Protein AF-A0A2U3QMR2-F1 (afdb_monomer)

Secondary structure (DSSP, 8-state):
---HHHHHHHHHHHHHHHTTSEEEEEEEEEETTEEEEEEEEEEE-SPPPP--STT--S------------

Structure (mmCIF, N/CA/C/O backbone):
data_AF-A0A2U3QMR2-F1
#
_entry.id   AF-A0A2U3QMR2-F1
#
loop_
_atom_site.group_PDB
_atom_site.id
_atom_site.type_symbol
_atom_site.label_atom_id
_atom_site.label_alt_id
_atom_site.label_comp_id
_atom_site.label_asym_id
_atom_site.label_entity_id
_atom_site.label_seq_id
_atom_site.pdbx_PDB_ins_code
_atom_site.Cartn_x
_atom_site.Cartn_y
_atom_site.Cartn_z
_atom_site.occupancy
_atom_site.B_iso_or_equiv
_atom_site.auth_seq_id
_atom_site.auth_comp_id
_atom_site.auth_asym_id
_atom_site.auth_atom_id
_atom_site.pdbx_PDB_model_num
ATOM 1 N N . MET A 1 1 ? -18.188 15.270 -13.154 1.00 41.69 1 MET A N 1
ATOM 2 C CA . MET A 1 1 ? -16.907 14.819 -13.742 1.00 41.69 1 MET A CA 1
ATOM 3 C C . MET A 1 1 ? -15.898 14.615 -12.613 1.00 41.69 1 MET A C 1
ATOM 5 O O . MET A 1 1 ? -15.318 15.587 -12.164 1.00 41.69 1 MET A O 1
ATOM 9 N N . LEU A 1 2 ? -15.752 13.395 -12.075 1.00 50.38 2 LEU A N 1
ATOM 10 C CA . LEU A 1 2 ? -14.846 13.121 -10.937 1.00 50.38 2 LEU A CA 1
ATOM 11 C C . LEU A 1 2 ? -14.086 11.779 -11.065 1.00 50.38 2 LEU A C 1
ATOM 13 O O . LEU A 1 2 ? -13.644 11.211 -10.073 1.00 50.38 2 LEU A O 1
ATOM 17 N N . ASN A 1 3 ? -13.949 11.244 -12.287 1.00 55.31 3 ASN A N 1
ATOM 18 C CA . ASN A 1 3 ? -13.616 9.823 -12.490 1.00 55.31 3 ASN A CA 1
ATOM 19 C C . ASN A 1 3 ? -12.252 9.559 -13.162 1.00 55.31 3 ASN A C 1
ATOM 21 O O . ASN A 1 3 ? -11.726 8.453 -13.044 1.00 55.31 3 ASN A O 1
ATOM 25 N N . ALA A 1 4 ? -11.643 10.541 -13.841 1.00 53.47 4 ALA A N 1
ATOM 26 C CA . ALA A 1 4 ? -10.392 10.325 -14.582 1.00 53.47 4 ALA A CA 1
ATOM 27 C C . ALA A 1 4 ? -9.168 10.168 -13.654 1.00 53.47 4 ALA A C 1
ATOM 29 O O . ALA A 1 4 ? -8.382 9.231 -13.809 1.00 53.47 4 ALA A O 1
ATOM 30 N N . GLY A 1 5 ? -9.051 11.025 -12.630 1.00 60.66 5 GLY A N 1
ATOM 31 C CA . GLY A 1 5 ? -7.984 10.938 -11.624 1.00 60.66 5 GLY A CA 1
ATOM 32 C C . GLY A 1 5 ? -8.048 9.638 -10.818 1.00 60.66 5 GLY A C 1
ATOM 33 O O . GLY A 1 5 ? -7.032 8.980 -10.613 1.00 60.66 5 GLY A O 1
ATOM 34 N N . GLN A 1 6 ? -9.258 9.193 -10.463 1.00 73.06 6 GLN A N 1
ATOM 35 C CA . GLN A 1 6 ? -9.451 7.930 -9.750 1.00 73.06 6 GLN A CA 1
ATOM 36 C C . GLN A 1 6 ? -9.051 6.715 -10.592 1.00 73.06 6 GLN A C 1
ATOM 38 O O . GLN A 1 6 ? -8.482 5.769 -10.052 1.00 73.06 6 GLN A O 1
ATOM 43 N N . ARG A 1 7 ? -9.314 6.725 -11.907 1.00 82.56 7 ARG A N 1
ATOM 44 C CA . ARG A 1 7 ? -8.949 5.606 -12.790 1.00 82.56 7 ARG A CA 1
ATOM 45 C C . ARG A 1 7 ? -7.435 5.422 -12.865 1.00 82.56 7 ARG A C 1
ATOM 47 O O . ARG A 1 7 ? -6.960 4.299 -12.732 1.00 82.56 7 ARG A O 1
ATOM 54 N N . ARG A 1 8 ? -6.683 6.516 -13.014 1.00 84.56 8 ARG A N 1
ATOM 55 C CA . ARG A 1 8 ? -5.212 6.481 -13.066 1.00 84.56 8 ARG A CA 1
ATOM 56 C C . ARG A 1 8 ? -4.596 6.059 -11.734 1.00 84.56 8 ARG A C 1
ATOM 58 O O . ARG A 1 8 ? -3.675 5.252 -11.725 1.00 84.56 8 ARG A O 1
ATOM 65 N N . VAL A 1 9 ? -5.139 6.547 -10.618 1.00 85.88 9 VAL A N 1
ATOM 66 C CA . VAL A 1 9 ? -4.693 6.137 -9.277 1.00 85.88 9 VAL A CA 1
ATOM 67 C C . VAL A 1 9 ? -4.956 4.648 -9.048 1.00 85.88 9 VAL A C 1
ATOM 69 O O . VAL A 1 9 ? -4.059 3.935 -8.613 1.00 85.88 9 VAL A O 1
ATOM 72 N N . LYS A 1 10 ? -6.147 4.147 -9.403 1.00 87.62 10 LYS A N 1
ATOM 73 C CA . LYS A 1 10 ? -6.467 2.714 -9.304 1.00 87.62 10 LYS A CA 1
ATOM 74 C C . LYS A 1 10 ? -5.521 1.859 -10.145 1.00 87.62 10 LYS A C 1
ATOM 76 O O . LYS A 1 10 ? -5.028 0.858 -9.642 1.00 87.62 10 LYS A O 1
ATOM 81 N N . GLN A 1 11 ? -5.252 2.273 -11.382 1.00 89.19 11 GLN A N 1
ATOM 82 C CA . GLN A 1 11 ? -4.331 1.568 -12.272 1.00 89.19 11 GLN A CA 1
ATOM 83 C C . GLN A 1 11 ? -2.914 1.503 -11.680 1.00 89.19 11 GLN A C 1
ATOM 85 O O . GLN A 1 11 ? -2.338 0.425 -11.596 1.00 89.19 11 GLN A O 1
ATOM 90 N N . CYS A 1 12 ? -2.399 2.625 -11.170 1.00 89.25 12 CYS A N 1
ATOM 91 C CA . CYS A 1 12 ? -1.089 2.681 -10.516 1.00 89.25 12 CYS A CA 1
ATOM 92 C C . CYS A 1 12 ? -1.009 1.750 -9.292 1.00 89.25 12 CYS A C 1
ATOM 94 O O . CYS A 1 12 ? -0.038 1.020 -9.123 1.00 89.25 12 CYS A O 1
ATOM 96 N N . LEU A 1 13 ? -2.054 1.711 -8.458 1.00 90.50 13 LEU A N 1
ATOM 97 C CA . LEU A 1 13 ? -2.100 0.811 -7.300 1.00 90.50 13 LEU A CA 1
ATOM 98 C C . LEU A 1 13 ? -2.114 -0.672 -7.699 1.00 90.50 13 LEU A C 1
ATOM 100 O O . LEU A 1 13 ? -1.547 -1.494 -6.983 1.00 90.50 13 LEU A O 1
ATOM 104 N N . VAL A 1 14 ? -2.752 -1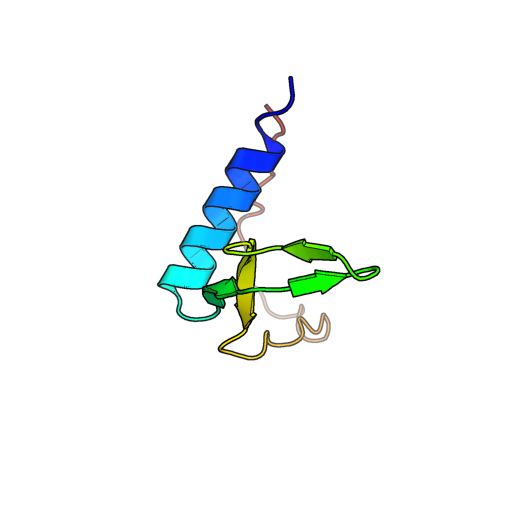.023 -8.821 1.00 91.81 14 VAL A N 1
ATOM 105 C CA . VAL A 1 14 ? -2.705 -2.388 -9.367 1.00 91.81 14 VAL A CA 1
ATOM 106 C C . VAL A 1 14 ? -1.282 -2.721 -9.804 1.00 91.81 14 VAL A C 1
ATOM 108 O 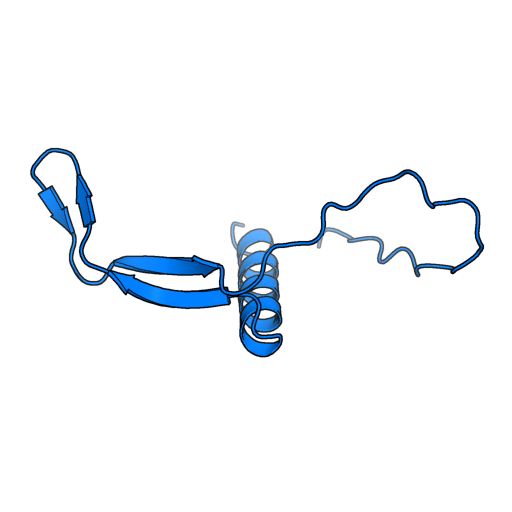O . VAL A 1 14 ? -0.724 -3.693 -9.312 1.00 91.81 14 VAL A O 1
ATOM 111 N N . GLU A 1 15 ? -0.664 -1.872 -10.624 1.00 92.81 15 GLU A N 1
ATOM 112 C CA . GLU A 1 15 ? 0.696 -2.090 -11.136 1.00 92.81 15 GLU A CA 1
ATOM 113 C C . GLU A 1 15 ? 1.738 -2.197 -10.012 1.00 92.81 15 GLU A C 1
ATOM 115 O O . GLU A 1 15 ? 2.587 -3.086 -10.030 1.00 9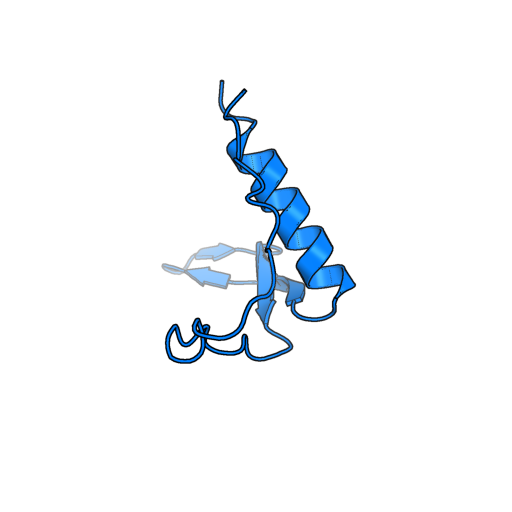2.81 15 GLU A O 1
ATOM 120 N N . LEU A 1 16 ? 1.652 -1.340 -8.988 1.00 92.44 16 LEU A N 1
ATOM 121 C CA . LEU A 1 16 ? 2.553 -1.385 -7.833 1.00 92.44 16 LEU A CA 1
ATOM 122 C C . LEU A 1 16 ? 2.395 -2.665 -7.007 1.00 92.44 16 LEU A C 1
ATOM 124 O O . LEU A 1 16 ? 3.378 -3.175 -6.462 1.00 92.44 16 LEU A O 1
ATOM 128 N N . ARG A 1 17 ? 1.165 -3.170 -6.885 1.00 93.25 17 ARG A N 1
ATOM 129 C CA . ARG A 1 17 ? 0.889 -4.425 -6.185 1.00 93.25 17 ARG A CA 1
ATOM 130 C C . ARG A 1 17 ? 1.410 -5.612 -6.984 1.00 93.25 17 ARG A C 1
ATOM 132 O O . ARG A 1 17 ? 2.098 -6.452 -6.414 1.00 93.25 17 ARG A O 1
ATOM 139 N N . ASP A 1 18 ? 1.146 -5.646 -8.286 1.00 93.75 18 ASP A N 1
ATOM 140 C CA . ASP A 1 18 ? 1.581 -6.730 -9.170 1.00 93.75 18 ASP A CA 1
ATOM 141 C C . ASP A 1 18 ? 3.116 -6.789 -9.266 1.00 93.75 18 ASP A C 1
ATOM 143 O O . ASP A 1 18 ? 3.704 -7.868 -9.279 1.00 93.75 18 ASP A O 1
ATOM 147 N N . ALA A 1 19 ? 3.793 -5.636 -9.219 1.00 92.19 19 ALA A N 1
ATOM 148 C CA . ALA A 1 19 ? 5.253 -5.546 -9.135 1.00 92.19 19 ALA A CA 1
ATOM 149 C C . ALA A 1 19 ? 5.826 -5.844 -7.724 1.00 92.19 19 ALA A C 1
ATOM 151 O O . ALA A 1 19 ? 7.047 -5.850 -7.513 1.00 92.19 19 ALA A O 1
ATOM 152 N N . GLY A 1 20 ? 4.962 -6.090 -6.734 1.00 92.88 20 GLY A N 1
ATOM 153 C CA . GLY A 1 20 ? 5.343 -6.445 -5.368 1.00 92.88 20 GLY A CA 1
ATOM 154 C C . GLY A 1 20 ? 5.982 -5.302 -4.575 1.00 92.88 20 GLY A C 1
ATOM 155 O O . GLY A 1 20 ? 6.798 -5.559 -3.689 1.00 92.88 20 GLY A O 1
ATOM 156 N N . PHE A 1 21 ? 5.670 -4.046 -4.907 1.00 93.25 21 PHE A N 1
ATOM 157 C CA . PHE A 1 21 ? 6.079 -2.878 -4.116 1.00 93.25 21 PHE A CA 1
ATOM 158 C C . PHE A 1 21 ? 5.128 -2.611 -2.957 1.00 93.25 21 PHE A C 1
ATOM 160 O O . PHE A 1 21 ? 5.565 -2.109 -1.920 1.00 93.25 21 PHE A O 1
ATOM 167 N N . ILE A 1 22 ? 3.844 -2.934 -3.130 1.00 95.00 22 ILE A N 1
ATOM 168 C CA . ILE A 1 22 ? 2.813 -2.693 -2.124 1.00 95.00 22 ILE A CA 1
ATOM 169 C C . ILE A 1 22 ? 1.912 -3.906 -1.905 1.00 95.00 22 ILE A C 1
ATOM 171 O O . ILE A 1 22 ? 1.708 -4.726 -2.795 1.00 95.00 22 ILE A O 1
ATOM 175 N N . GLU A 1 23 ? 1.303 -3.953 -0.729 1.00 94.25 23 GLU A N 1
ATOM 176 C CA . GLU A 1 23 ? 0.195 -4.836 -0.380 1.00 94.25 23 GLU A CA 1
ATOM 177 C C . GLU A 1 23 ? -0.981 -3.976 0.092 1.00 94.25 23 GLU A C 1
ATOM 179 O O . GLU A 1 23 ? -0.781 -2.925 0.705 1.00 94.25 23 GLU A O 1
ATOM 184 N N . VAL A 1 24 ? -2.211 -4.398 -0.205 1.00 91.00 24 VAL A N 1
ATOM 185 C CA . VAL A 1 24 ? -3.415 -3.749 0.325 1.00 91.00 24 VAL A CA 1
ATOM 186 C C . VAL A 1 24 ? -4.038 -4.690 1.337 1.00 91.00 24 VAL A C 1
ATOM 188 O O . VAL A 1 24 ? -4.462 -5.786 0.982 1.00 91.00 24 VAL A O 1
ATOM 191 N N . GLU A 1 25 ? -4.103 -4.249 2.586 1.00 92.12 25 GLU A N 1
ATOM 192 C CA . GLU A 1 25 ? -4.635 -5.033 3.695 1.00 92.12 25 GLU A CA 1
ATOM 193 C C . GLU A 1 25 ? -5.684 -4.242 4.470 1.00 92.12 25 GLU A C 1
ATOM 195 O O . GLU A 1 25 ? -5.617 -3.020 4.593 1.00 92.12 25 GLU A O 1
ATOM 200 N N . ASN A 1 26 ? -6.656 -4.953 5.027 1.00 93.56 26 ASN A N 1
ATOM 201 C CA . ASN A 1 26 ? -7.676 -4.348 5.866 1.00 93.56 26 ASN A CA 1
ATOM 202 C C . ASN A 1 26 ? -7.177 -4.292 7.309 1.00 93.56 26 ASN A C 1
ATOM 204 O O . ASN A 1 26 ? -6.968 -5.326 7.941 1.00 93.56 26 ASN A O 1
ATOM 208 N N . ARG A 1 27 ? -7.022 -3.083 7.851 1.00 94.25 27 ARG A N 1
ATOM 209 C CA . ARG A 1 27 ? -6.613 -2.868 9.243 1.00 94.25 27 ARG A CA 1
ATOM 210 C C . ARG A 1 27 ? -7.709 -2.199 10.053 1.00 94.25 27 ARG A C 1
ATOM 212 O O . ARG A 1 27 ? -8.555 -1.470 9.538 1.00 94.25 27 ARG A O 1
ATOM 219 N N . THR A 1 28 ? -7.679 -2.452 11.357 1.00 94.94 28 THR A N 1
ATOM 220 C CA . THR A 1 28 ? -8.456 -1.660 12.309 1.00 94.94 28 THR A CA 1
ATOM 221 C C . THR A 1 28 ? -7.620 -0.458 12.727 1.00 94.94 28 THR A C 1
ATOM 223 O O . THR A 1 28 ? -6.495 -0.630 13.189 1.00 94.94 28 THR A O 1
ATOM 226 N N . ILE A 1 29 ? -8.160 0.746 12.563 1.00 93.88 29 ILE A N 1
ATOM 227 C CA . ILE A 1 29 ? -7.514 2.004 12.944 1.00 93.88 29 ILE A CA 1
ATOM 228 C C . ILE A 1 29 ? -8.294 2.603 14.110 1.00 93.88 29 ILE A C 1
ATOM 230 O O . ILE A 1 29 ? -9.525 2.628 14.096 1.00 93.88 29 ILE A O 1
ATOM 234 N N . ILE A 1 30 ? -7.578 3.084 15.123 1.00 94.19 30 ILE A N 1
ATOM 235 C CA . ILE A 1 30 ? -8.163 3.851 16.222 1.00 94.19 30 ILE A CA 1
ATOM 236 C C . ILE A 1 30 ? -7.804 5.311 15.985 1.00 94.19 30 ILE A C 1
ATOM 238 O O . ILE A 1 30 ? -6.625 5.656 15.963 1.00 94.19 30 ILE A O 1
ATOM 242 N N . LYS A 1 31 ? -8.811 6.153 15.778 1.00 92.38 31 LYS A N 1
ATOM 243 C CA . LYS A 1 31 ? -8.640 7.595 15.597 1.00 92.38 31 LYS A CA 1
ATOM 244 C C . LYS A 1 31 ? -9.692 8.313 16.434 1.00 92.38 31 LYS A C 1
ATOM 246 O O . LYS A 1 31 ? -10.857 7.952 16.351 1.00 92.38 31 LYS A O 1
ATOM 251 N N . ASP A 1 32 ? -9.287 9.285 17.248 1.00 92.69 32 ASP A N 1
ATOM 252 C CA . ASP A 1 32 ? -10.197 10.108 18.065 1.00 92.69 32 ASP A CA 1
ATOM 253 C C . ASP A 1 32 ? -11.172 9.277 18.931 1.00 92.69 32 ASP A C 1
ATOM 255 O O . ASP A 1 32 ? -12.365 9.556 19.003 1.00 92.69 32 ASP A O 1
ATOM 259 N N . ASN A 1 33 ? -10.676 8.201 19.558 1.00 92.38 33 ASN A N 1
ATOM 260 C CA . ASN A 1 33 ? -11.457 7.199 20.313 1.00 92.38 33 ASN A CA 1
ATOM 261 C C . ASN A 1 33 ? -12.474 6.381 19.489 1.00 92.38 33 ASN A C 1
ATOM 263 O O . ASN A 1 33 ? -13.136 5.495 20.031 1.00 92.38 33 ASN A O 1
ATOM 267 N N . LEU A 1 34 ? -12.558 6.601 18.176 1.00 93.44 34 LEU A N 1
ATOM 268 C CA . LEU A 1 34 ? -13.364 5.816 17.252 1.00 93.44 34 LEU A CA 1
ATOM 269 C C . LEU A 1 34 ? -12.544 4.650 16.683 1.00 93.44 34 LEU A C 1
ATOM 271 O O . LEU A 1 34 ? -11.462 4.831 16.120 1.00 93.44 34 LEU A O 1
ATOM 275 N N . LYS A 1 35 ? -13.077 3.429 16.810 1.00 95.06 35 LYS A N 1
ATOM 276 C CA . LYS A 1 35 ? -12.502 2.217 16.207 1.00 95.06 35 LYS A CA 1
ATOM 277 C C . LYS A 1 35 ? -13.100 1.994 14.818 1.00 95.06 35 LYS A C 1
ATOM 279 O O . LYS A 1 35 ? -14.235 1.539 14.701 1.00 95.06 35 LYS A O 1
ATOM 284 N N . LEU A 1 36 ? -12.319 2.258 13.775 1.00 93.88 36 LEU A N 1
ATOM 285 C CA . LEU A 1 36 ? -12.673 1.976 12.385 1.00 93.88 36 LEU A CA 1
ATOM 286 C C . LEU A 1 36 ? -12.140 0.597 12.001 1.00 93.88 36 LEU A C 1
ATOM 288 O O . LEU A 1 36 ? -10.931 0.381 11.998 1.00 93.88 36 LEU A O 1
ATOM 292 N N . ARG A 1 37 ? -13.031 -0.349 11.700 1.00 92.75 37 ARG A N 1
ATOM 293 C CA . ARG A 1 37 ? -12.662 -1.709 11.279 1.00 92.75 37 ARG A CA 1
ATOM 294 C C . ARG A 1 37 ? -12.602 -1.806 9.756 1.00 92.75 37 ARG A C 1
ATOM 296 O O . ARG A 1 37 ? -13.294 -1.066 9.067 1.00 92.75 37 ARG A O 1
ATOM 303 N N . ASN A 1 38 ? -11.823 -2.765 9.256 1.00 92.19 38 ASN A N 1
ATOM 304 C 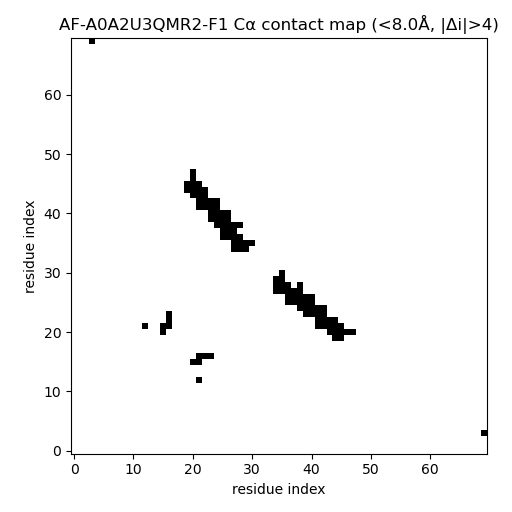CA . ASN A 1 38 ? -11.705 -3.092 7.831 1.00 92.19 38 ASN A CA 1
ATOM 305 C C . ASN A 1 38 ? -11.315 -1.907 6.932 1.00 92.19 38 ASN A C 1
ATOM 307 O O . ASN A 1 38 ? -11.784 -1.804 5.801 1.00 92.19 38 ASN A O 1
ATOM 311 N N . VAL A 1 39 ? -10.470 -1.004 7.429 1.00 92.94 39 VAL A N 1
ATOM 312 C CA . VAL A 1 39 ? -9.987 0.121 6.630 1.00 92.94 39 VAL A CA 1
ATOM 313 C C . VAL A 1 39 ? -8.900 -0.391 5.680 1.00 92.94 39 VAL A C 1
ATOM 315 O O . VAL A 1 39 ? -7.917 -0.953 6.169 1.00 92.94 39 VAL A O 1
ATOM 318 N N . PRO A 1 40 ? -9.042 -0.217 4.354 1.00 89.50 40 PRO A N 1
ATOM 319 C CA . PRO A 1 40 ? -8.011 -0.616 3.409 1.00 89.50 40 PRO A CA 1
ATOM 320 C C . PRO A 1 40 ? -6.786 0.288 3.568 1.00 89.50 40 PRO A C 1
ATOM 322 O O . PRO A 1 40 ? -6.859 1.505 3.394 1.00 89.50 40 PRO A O 1
ATOM 325 N N . CYS A 1 41 ? -5.654 -0.323 3.883 1.00 90.81 41 CYS A N 1
ATOM 326 C CA . CYS A 1 41 ? -4.371 0.330 4.082 1.00 90.81 41 CYS A CA 1
ATOM 327 C C . CYS A 1 41 ? -3.362 -0.191 3.063 1.00 90.81 41 CYS A C 1
ATOM 329 O O . CYS A 1 41 ? -3.333 -1.380 2.751 1.00 90.81 41 CYS A O 1
ATOM 331 N N . ILE A 1 42 ? -2.509 0.706 2.572 1.00 92.50 42 ILE A N 1
ATOM 332 C CA . ILE A 1 42 ? -1.381 0.351 1.713 1.00 92.50 42 ILE A CA 1
ATOM 333 C C . ILE A 1 42 ? -0.176 0.090 2.611 1.00 92.50 42 ILE A C 1
ATOM 335 O O . ILE A 1 42 ? 0.254 0.969 3.359 1.00 92.50 42 ILE A O 1
ATOM 339 N N . LYS A 1 43 ? 0.383 -1.109 2.515 1.00 92.06 43 LYS A N 1
ATOM 340 C CA . LYS A 1 43 ? 1.646 -1.488 3.139 1.00 92.06 43 LYS A CA 1
ATOM 341 C C . LYS A 1 43 ? 2.742 -1.447 2.083 1.00 92.06 43 LYS A C 1
ATOM 343 O O . LYS A 1 43 ? 2.611 -2.063 1.031 1.00 92.06 43 LYS A O 1
ATOM 348 N N . ILE A 1 44 ? 3.823 -0.727 2.365 1.00 92.44 44 ILE A N 1
ATOM 349 C CA . ILE A 1 44 ? 4.991 -0.649 1.483 1.00 92.44 44 ILE A CA 1
ATOM 350 C C . ILE A 1 44 ? 5.885 -1.857 1.776 1.00 92.44 44 ILE A C 1
ATOM 352 O O . ILE A 1 44 ? 6.331 -2.035 2.908 1.00 92.44 44 ILE A O 1
ATOM 356 N N . LEU A 1 45 ? 6.113 -2.699 0.769 1.00 90.56 45 LEU A N 1
ATOM 357 C CA . LEU A 1 45 ? 6.923 -3.918 0.871 1.00 90.56 45 LEU A CA 1
ATOM 358 C C . LEU A 1 45 ? 8.377 -3.689 0.455 1.00 90.56 45 LEU A C 1
ATOM 360 O O . LEU A 1 45 ? 9.279 -4.364 0.945 1.00 90.56 45 LEU A O 1
ATOM 364 N N . LYS A 1 46 ? 8.606 -2.746 -0.461 1.00 87.38 46 LYS A N 1
ATOM 365 C CA . LYS A 1 46 ? 9.931 -2.385 -0.969 1.00 87.38 46 LYS A CA 1
ATOM 366 C C . LYS A 1 46 ? 10.109 -0.882 -0.874 1.00 87.38 46 LYS A C 1
ATOM 368 O O . LYS A 1 46 ? 9.192 -0.127 -1.186 1.00 87.38 46 LYS A O 1
ATOM 373 N N . ASN A 1 47 ? 11.302 -0.450 -0.483 1.00 82.69 47 ASN A N 1
ATOM 374 C CA . ASN A 1 47 ? 11.634 0.966 -0.519 1.00 82.69 47 ASN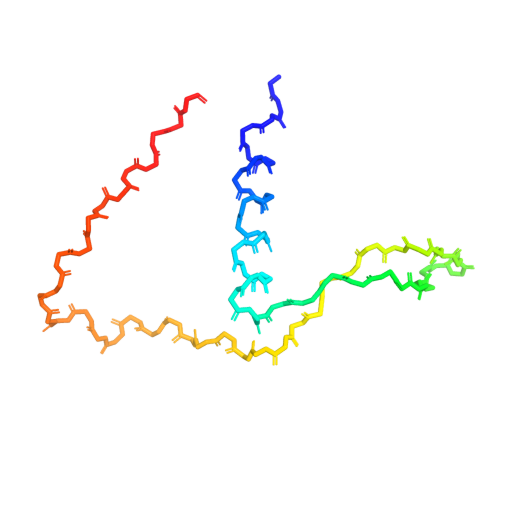 A CA 1
ATOM 375 C C . ASN A 1 47 ? 11.596 1.447 -1.969 1.00 82.69 47 ASN A C 1
ATOM 377 O O . ASN A 1 47 ? 12.207 0.842 -2.852 1.00 82.69 47 ASN A O 1
ATOM 381 N N . PHE A 1 48 ? 10.886 2.543 -2.205 1.00 79.44 48 PHE A N 1
ATOM 382 C CA . PHE A 1 48 ? 10.987 3.243 -3.473 1.00 79.44 48 PHE A CA 1
ATOM 383 C C . PHE A 1 48 ? 12.397 3.812 -3.571 1.00 79.44 48 PHE A C 1
ATOM 385 O O . PHE A 1 48 ? 12.852 4.513 -2.664 1.00 79.44 48 PHE A O 1
ATOM 392 N N . GLN A 1 49 ? 13.105 3.483 -4.650 1.00 75.75 49 GLN A N 1
ATOM 393 C CA . GLN A 1 49 ? 14.368 4.148 -4.921 1.00 75.75 49 GLN A CA 1
ATOM 394 C C . GLN A 1 49 ? 14.088 5.636 -5.093 1.00 75.75 49 GLN A C 1
ATOM 396 O O . GLN A 1 49 ? 13.155 6.031 -5.797 1.00 75.75 49 GLN A O 1
ATOM 401 N N . HIS A 1 50 ? 14.881 6.457 -4.411 1.00 73.88 50 HIS A N 1
ATOM 402 C CA . HIS A 1 50 ? 14.808 7.890 -4.603 1.00 73.88 50 HIS A CA 1
ATOM 403 C C . HIS A 1 50 ? 15.148 8.182 -6.061 1.00 73.88 50 HIS A C 1
ATOM 405 O O . HIS A 1 50 ? 16.227 7.825 -6.538 1.00 73.88 50 HIS A O 1
ATOM 411 N N . TYR A 1 51 ? 14.219 8.818 -6.764 1.00 65.56 51 TYR A N 1
ATOM 412 C CA . TYR A 1 51 ? 14.502 9.349 -8.082 1.00 65.56 51 TYR A CA 1
ATOM 413 C C . TYR A 1 51 ? 15.453 10.537 -7.919 1.00 65.56 51 TYR A C 1
ATOM 415 O O . TYR A 1 51 ? 15.026 11.661 -7.678 1.00 65.56 51 TYR A O 1
ATOM 423 N N . SER A 1 52 ? 16.756 10.269 -7.971 1.00 63.72 52 SER A N 1
ATOM 424 C CA . SER A 1 52 ? 17.773 11.313 -8.007 1.00 63.72 52 SER A CA 1
ATOM 425 C C . SER A 1 52 ? 17.882 11.820 -9.441 1.00 63.72 52 SER A C 1
ATOM 427 O O . SER A 1 52 ? 18.212 11.056 -10.344 1.00 63.72 52 SER A O 1
ATOM 429 N N . GLU A 1 53 ? 17.645 13.112 -9.665 1.00 61.16 53 GLU A N 1
ATOM 430 C CA . GLU A 1 53 ? 17.843 13.746 -10.979 1.00 61.16 53 GLU A CA 1
ATOM 431 C C . GLU A 1 53 ? 19.310 13.747 -11.444 1.00 61.16 53 GLU A C 1
ATOM 433 O O . GLU A 1 53 ? 19.587 14.065 -12.598 1.00 61.16 53 GLU A O 1
ATOM 438 N N . LYS A 1 54 ? 20.257 13.343 -10.586 1.00 56.09 54 LYS A N 1
ATOM 439 C CA . LYS A 1 54 ? 21.709 13.411 -10.829 1.00 56.09 54 LYS A CA 1
ATOM 440 C C . LYS A 1 54 ? 22.262 12.409 -11.862 1.00 56.09 54 LYS A C 1
ATOM 442 O O . LYS A 1 54 ? 23.456 12.143 -11.850 1.00 56.09 54 LYS A O 1
ATOM 447 N N . GLY A 1 55 ? 21.425 11.852 -12.736 1.00 50.03 55 GLY A N 1
ATOM 448 C CA . GLY A 1 55 ? 21.822 10.894 -13.777 1.00 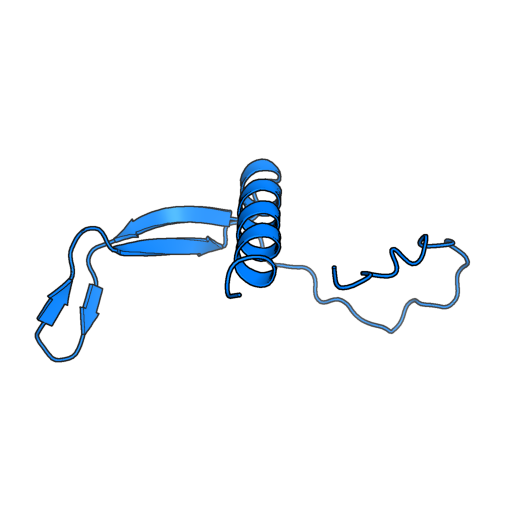50.03 55 GLY A CA 1
ATOM 449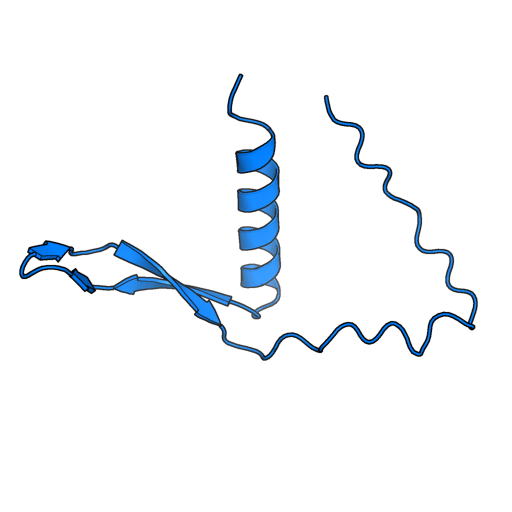 C C . GLY A 1 55 ? 21.157 11.123 -15.137 1.00 50.03 55 GLY A C 1
ATOM 450 O O . GLY A 1 55 ? 21.108 10.205 -15.945 1.00 50.03 55 GLY A 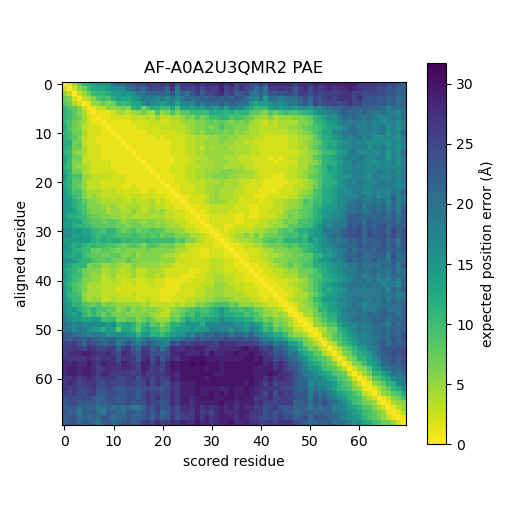O 1
ATOM 451 N N . LYS A 1 56 ? 20.597 12.310 -15.403 1.00 55.28 56 LYS A N 1
ATOM 452 C CA . LYS A 1 56 ? 19.977 12.632 -16.703 1.00 55.28 56 LYS A CA 1
ATOM 453 C C . LYS A 1 56 ? 20.961 13.236 -17.706 1.00 55.28 56 LYS A C 1
ATOM 455 O O . LYS A 1 56 ? 20.662 14.247 -18.331 1.00 55.28 56 LYS A O 1
ATOM 460 N N . GLU A 1 57 ? 22.109 12.599 -17.885 1.00 53.62 57 GLU A N 1
ATOM 461 C CA . GLU A 1 57 ? 23.015 12.914 -18.994 1.00 53.62 57 GLU A CA 1
ATOM 462 C C . GLU A 1 57 ? 23.501 11.639 -19.690 1.00 53.62 57 GLU A C 1
ATOM 464 O O . GLU A 1 57 ? 24.648 11.513 -20.084 1.00 53.62 57 GLU A O 1
ATOM 469 N N . GLU A 1 58 ? 22.609 10.667 -19.885 1.00 50.06 58 GLU A N 1
ATOM 470 C CA . GLU A 1 58 ? 22.817 9.652 -20.915 1.00 50.06 58 GLU A CA 1
ATOM 471 C C . GLU A 1 58 ? 21.486 9.208 -21.526 1.00 50.06 58 GLU A C 1
ATOM 473 O O . GLU A 1 58 ? 20.649 8.556 -20.909 1.00 50.06 58 GLU A O 1
ATOM 478 N N . ASN A 1 59 ? 21.300 9.674 -22.762 1.00 50.84 59 ASN A N 1
ATOM 479 C CA . ASN A 1 59 ? 20.350 9.267 -23.792 1.00 50.84 59 ASN A CA 1
ATOM 480 C C . ASN A 1 59 ? 19.634 7.926 -23.555 1.00 50.84 59 ASN A C 1
ATOM 482 O O . ASN A 1 59 ? 20.004 6.896 -24.114 1.00 50.84 59 ASN A O 1
ATOM 486 N N . ILE A 1 60 ? 18.508 7.965 -22.851 1.00 51.66 60 ILE A N 1
ATOM 487 C CA . ILE A 1 60 ? 17.410 7.042 -23.114 1.00 51.66 60 ILE A CA 1
ATOM 488 C C . ILE A 1 60 ? 16.218 7.931 -23.408 1.00 51.66 60 ILE A C 1
ATOM 490 O O . ILE A 1 60 ? 15.734 8.647 -22.531 1.00 51.66 60 ILE A O 1
ATOM 494 N N . ALA A 1 61 ? 15.777 7.923 -24.663 1.00 51.62 61 ALA A N 1
ATOM 495 C CA . ALA A 1 61 ? 14.508 8.500 -25.059 1.00 51.62 61 ALA A CA 1
ATOM 496 C C . ALA A 1 61 ? 13.396 7.795 -24.267 1.00 51.62 61 ALA A C 1
ATOM 498 O O . ALA A 1 61 ? 12.854 6.775 -24.690 1.00 51.62 61 ALA A O 1
ATOM 499 N N . LEU A 1 62 ? 13.079 8.312 -23.079 1.00 52.91 62 LEU A N 1
ATOM 500 C CA . LEU A 1 62 ? 11.795 8.079 -22.446 1.00 52.91 62 LEU A CA 1
ATOM 501 C C . LEU A 1 62 ? 10.770 8.629 -23.437 1.00 52.91 62 LEU A C 1
ATOM 503 O O . LEU A 1 62 ? 10.824 9.827 -23.722 1.00 52.91 62 LEU A O 1
ATOM 507 N N . PRO A 1 63 ? 9.860 7.814 -24.002 1.00 48.19 63 PRO A N 1
ATOM 508 C CA . PRO A 1 63 ? 8.750 8.395 -24.723 1.00 48.19 63 PRO A CA 1
ATOM 509 C C . PRO A 1 63 ? 8.016 9.259 -23.704 1.00 48.19 63 PRO A C 1
ATOM 511 O O . PRO A 1 63 ? 7.517 8.743 -22.698 1.00 48.19 63 PRO A O 1
ATOM 514 N N . GLU A 1 64 ? 8.001 10.571 -23.934 1.00 53.84 64 GLU A N 1
ATOM 515 C CA . GLU A 1 64 ? 7.089 11.477 -23.258 1.00 53.84 64 GLU A CA 1
ATOM 516 C C . GLU A 1 64 ? 5.690 10.920 -23.499 1.00 53.84 64 GLU A C 1
ATOM 518 O O . GLU A 1 64 ? 5.057 11.144 -24.532 1.00 53.84 64 GLU A O 1
ATOM 523 N N . LYS A 1 65 ? 5.190 10.128 -22.550 1.00 58.34 65 LYS A N 1
ATOM 524 C CA . LYS A 1 65 ? 3.766 9.854 -22.466 1.00 58.34 65 LYS A CA 1
ATOM 525 C C . LYS A 1 65 ? 3.151 11.157 -21.993 1.00 58.34 65 LYS A C 1
ATOM 527 O O . LYS A 1 65 ? 2.918 11.350 -20.801 1.00 58.34 65 LYS A O 1
ATOM 532 N N . ASN A 1 66 ? 2.945 12.054 -22.952 1.00 50.75 66 ASN A N 1
ATOM 533 C CA . ASN A 1 66 ? 2.133 13.241 -22.811 1.00 50.75 66 ASN A CA 1
ATOM 534 C C . ASN A 1 66 ? 0.783 12.769 -22.287 1.00 50.75 66 ASN A C 1
ATOM 536 O O . ASN A 1 66 ? -0.012 12.160 -23.005 1.00 50.75 66 ASN A O 1
ATOM 540 N N . PHE A 1 67 ? 0.565 12.955 -20.988 1.00 53.59 67 PHE A N 1
ATOM 541 C CA . PHE A 1 67 ? -0.717 12.678 -20.377 1.00 53.59 67 PHE A CA 1
ATOM 542 C C . PHE A 1 67 ? -1.681 13.740 -20.877 1.00 53.59 67 PHE A C 1
ATOM 544 O O . PHE A 1 67 ? -1.809 14.800 -20.274 1.00 53.59 67 PHE A O 1
ATOM 551 N N . VAL A 1 68 ? -2.342 13.445 -21.993 1.00 49.84 68 VAL A N 1
ATOM 552 C CA . VAL A 1 68 ? -3.460 14.237 -22.490 1.00 49.84 68 VAL A CA 1
ATOM 553 C C . VAL A 1 68 ? -4.613 14.044 -21.500 1.00 49.84 68 VAL A C 1
ATOM 555 O O . VAL A 1 68 ? -5.103 12.918 -21.354 1.00 49.84 68 VAL A O 1
ATOM 558 N N . PRO A 1 69 ? -5.038 15.087 -20.768 1.00 45.31 6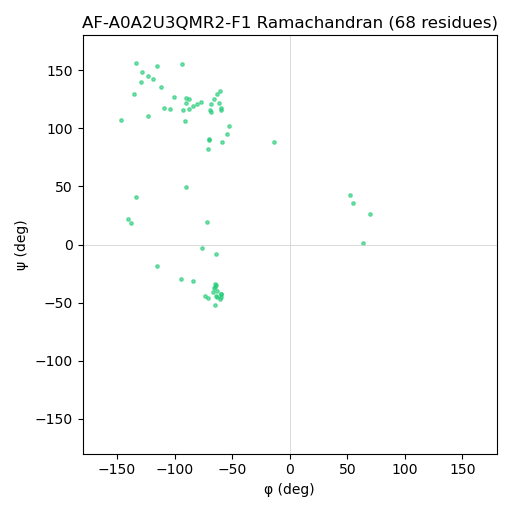9 PRO A N 1
ATOM 559 C CA . PRO A 1 69 ? -6.257 15.017 -19.981 1.00 45.31 69 PRO A CA 1
ATOM 560 C C . PRO A 1 69 ? -7.421 14.960 -20.976 1.00 45.31 69 PRO A C 1
ATOM 562 O O . PRO A 1 69 ? -7.599 15.891 -21.757 1.00 45.31 69 PRO A O 1
ATOM 565 N N . THR A 1 70 ? -8.160 13.851 -20.995 1.00 54.28 70 THR A N 1
ATOM 566 C CA . THR A 1 70 ? -9.444 13.737 -21.710 1.00 54.28 70 THR A CA 1
ATOM 567 C C . THR A 1 70 ? -10.590 14.075 -20.772 1.00 54.28 70 THR A C 1
ATOM 569 O O . THR A 1 70 ? -10.505 13.679 -19.582 1.00 54.28 70 THR A O 1
#

Foldseek 3Di:
DPPPVVVVVVVVVVVCVVVVQWDWFFDFDQDPNDTDGGDTDIDGRDDDDPPDPVPPPDDDPPPPPPPDDD

Sequence (70 aa):
MLNAGQRRVKQCLVELRDAGFIEVENRTIIKDNLKLRNVPCIKILKNFQHYSEKGKEENIALPEKNFVPT

Organism: NCBI:txid1359184

Radius of gyration: 17.59 Å; Cα contacts (8 Å, |Δi|>4): 54; chains: 1; bounding box: 40×22×45 Å

Solvent-accessible surface area (backbone atoms only — not comparable to full-atom values): 4722 Å² total; per-residue (Å²): 141,84,58,68,69,54,50,55,53,53,51,50,56,49,53,38,34,77,73,56,34,34,46,81,45,67,38,72,46,78,53,96,92,42,78,44,70,68,40,80,39,81,44,78,72,47,84,78,76,78,85,66,78,90,66,82,85,66,96,68,88,70,79,79,76,73,80,75,86,126

Mean predicted aligned error: 12.81 Å

Nearest PDB structures (foldseek):
  8cll-assembly1_F  TM=4.871E-01  e=2.533E+00  Homo sapiens
  8kea-assembly1_W  TM=2.834E-01  e=5.265E+00  unclassified Caudoviricetes

pLDDT: mean 77.02, std 18.32, range [41.69, 95.06]